Protein AF-A0A8S4SPN6-F1 (afdb_monomer_lite)

Radius of gyration: 19.09 Å; chains: 1; bounding box: 50×39×63 Å

pLDDT: mean 74.18, std 24.59, range [25.62, 95.75]

Sequence (108 aa):
MAEAEIKMAAQDGGYKMNEPTGCVQLFACTEKEKVSKYLDLAHEIAAMWNVESTVVVPIVVSVNGLLAKSFDQHLKKLSLGCWIKGRIQKAVGLETARIVRRFLTLEP

Organism: NCBI:txid348720

Foldseek 3Di:
DDDDDPDPPPPDPDDDDDDDPPDDPPCVVPDVVVQVVCVVVQVVVCVVVVHPGGGDQDFDADLQLDGDPCNVVSCVVVVHDPVVSVVSSVVSPVVSVVVVCVVVVPDD

Structure (mmCIF, N/CA/C/O backbone):
data_AF-A0A8S4SPN6-F1
#
_entry.id   AF-A0A8S4SPN6-F1
#
loop_
_atom_site.group_PDB
_atom_site.id
_atom_site.type_symbol
_atom_site.label_atom_id
_atom_site.label_alt_id
_atom_site.label_comp_id
_atom_site.label_asym_id
_atom_site.label_entity_id
_atom_site.label_seq_id
_atom_site.pdbx_PDB_ins_code
_atom_site.Cartn_x
_atom_site.Cartn_y
_atom_site.Cartn_z
_atom_site.occupancy
_atom_site.B_iso_or_equiv
_atom_site.auth_seq_id
_atom_site.auth_comp_id
_atom_site.auth_asym_id
_atom_site.auth_atom_id
_atom_site.pdbx_PDB_model_num
ATOM 1 N N . MET A 1 1 ? -11.188 23.925 33.516 1.00 32.88 1 MET A N 1
ATOM 2 C CA . MET A 1 1 ? -11.032 24.436 32.140 1.00 32.88 1 MET A CA 1
ATOM 3 C C . MET A 1 1 ? -9.574 24.290 31.747 1.00 32.88 1 MET A C 1
ATOM 5 O O . MET A 1 1 ? -8.778 25.137 32.126 1.00 32.88 1 MET A O 1
ATOM 9 N N . ALA A 1 2 ? -9.209 23.180 31.109 1.00 34.62 2 ALA A N 1
ATOM 10 C CA . ALA A 1 2 ? -7.865 22.965 30.577 1.00 34.62 2 ALA A CA 1
ATOM 11 C C . ALA A 1 2 ? -7.895 21.793 29.584 1.00 34.62 2 ALA A C 1
ATOM 13 O O . ALA A 1 2 ? -7.725 20.653 29.990 1.00 34.62 2 ALA A O 1
ATOM 14 N N . GLU A 1 3 ? -8.117 22.082 28.305 1.00 31.86 3 GLU A N 1
ATOM 15 C CA . GLU A 1 3 ? -7.733 21.211 27.183 1.00 31.86 3 GLU A CA 1
ATOM 16 C C . GLU A 1 3 ? -7.203 22.162 26.097 1.00 31.86 3 GLU A C 1
ATOM 18 O O . GLU A 1 3 ? -7.954 22.953 25.537 1.00 31.86 3 GLU A O 1
ATOM 23 N N . ALA A 1 4 ? -5.901 22.453 26.080 1.00 30.06 4 ALA A N 1
ATOM 24 C CA . ALA A 1 4 ? -4.786 21.632 25.591 1.00 30.06 4 ALA A CA 1
ATOM 25 C C . ALA A 1 4 ? -4.663 21.685 24.055 1.00 30.06 4 ALA A C 1
ATOM 27 O O . ALA A 1 4 ? -5.170 20.847 23.321 1.00 30.06 4 ALA A O 1
ATOM 28 N N . GLU A 1 5 ? -3.974 22.750 23.634 1.00 30.97 5 GLU A N 1
ATOM 29 C CA . GLU A 1 5 ? -3.175 22.958 22.423 1.00 30.97 5 GLU A CA 1
ATOM 30 C C . GLU A 1 5 ? -3.317 21.959 21.260 1.00 30.97 5 GLU A C 1
ATOM 32 O O . GLU A 1 5 ? -2.710 20.887 21.218 1.00 30.97 5 GLU A O 1
ATOM 37 N N . ILE A 1 6 ? -3.946 22.459 20.199 1.00 31.86 6 ILE A N 1
ATOM 38 C CA . ILE A 1 6 ? -3.653 22.094 18.815 1.00 31.86 6 ILE A CA 1
ATOM 39 C C . ILE A 1 6 ? -2.188 22.472 18.538 1.00 31.86 6 ILE A C 1
ATOM 41 O O . ILE A 1 6 ? -1.879 23.609 18.189 1.00 31.86 6 ILE A O 1
ATOM 45 N N . LYS A 1 7 ? -1.255 21.528 18.700 1.00 33.41 7 LYS A N 1
ATOM 46 C CA . LYS A 1 7 ? 0.105 21.668 18.162 1.00 33.41 7 LYS A CA 1
ATOM 47 C C . LYS A 1 7 ? 0.153 21.082 16.758 1.00 33.41 7 LYS A C 1
ATOM 49 O O . LYS A 1 7 ? 0.436 19.904 16.553 1.00 33.41 7 LYS A O 1
ATOM 54 N N . MET A 1 8 ? -0.092 21.956 15.782 1.00 30.11 8 MET A N 1
ATOM 55 C CA . MET A 1 8 ? 0.414 21.809 14.420 1.00 30.11 8 MET A CA 1
ATOM 56 C C . MET A 1 8 ? 1.946 21.759 14.483 1.00 30.11 8 MET A C 1
ATOM 58 O O . MET A 1 8 ? 2.620 22.784 14.451 1.00 30.11 8 MET A O 1
ATOM 62 N N . ALA A 1 9 ? 2.512 20.560 14.602 1.00 30.67 9 ALA A N 1
ATOM 63 C CA . ALA A 1 9 ? 3.932 20.343 14.368 1.00 30.67 9 ALA A CA 1
ATOM 64 C C . ALA A 1 9 ? 4.177 20.337 12.853 1.00 30.67 9 ALA A C 1
ATOM 66 O O . ALA A 1 9 ? 4.263 19.284 12.219 1.00 30.67 9 ALA A O 1
ATOM 67 N N . ALA A 1 10 ? 4.265 21.537 12.279 1.00 32.72 10 ALA A N 1
ATOM 68 C CA . ALA A 1 10 ? 5.059 21.760 11.084 1.00 32.72 10 ALA A CA 1
ATOM 69 C C . ALA A 1 10 ? 6.506 21.413 11.454 1.00 32.72 10 ALA A C 1
ATOM 71 O O . ALA A 1 10 ? 7.148 22.122 12.226 1.00 32.72 10 ALA A O 1
ATOM 72 N N . GLN A 1 11 ? 6.980 20.257 11.000 1.00 36.62 11 GLN A N 1
ATOM 73 C CA . GLN A 1 11 ? 8.378 19.879 11.133 1.00 36.62 11 GLN A CA 1
ATOM 74 C C . GLN A 1 11 ? 9.023 20.098 9.773 1.00 36.62 11 GLN A C 1
ATOM 76 O O . GLN A 1 11 ? 8.793 19.344 8.828 1.00 36.62 11 GLN A O 1
ATOM 81 N N . ASP A 1 12 ? 9.749 21.211 9.716 1.00 31.67 12 ASP A N 1
ATOM 82 C CA . ASP A 1 12 ? 10.548 21.708 8.609 1.00 31.67 12 ASP A CA 1
ATOM 83 C C . ASP A 1 12 ? 11.333 20.607 7.894 1.00 31.67 12 ASP A C 1
ATOM 85 O O . ASP A 1 12 ? 11.892 19.697 8.515 1.00 31.67 12 ASP A O 1
ATOM 89 N N . GLY A 1 13 ? 11.412 20.745 6.569 1.00 33.56 13 GLY A N 1
ATOM 90 C CA . GLY A 1 13 ? 12.210 19.937 5.647 1.00 33.56 13 GLY A CA 1
ATOM 91 C C . GLY A 1 13 ? 13.723 20.080 5.847 1.00 33.56 13 GLY A C 1
ATOM 92 O O . GLY A 1 13 ? 14.438 20.472 4.931 1.00 33.56 13 GLY A O 1
ATOM 93 N N . GLY A 1 14 ? 14.217 19.752 7.040 1.00 25.62 14 GLY A N 1
ATOM 94 C CA . GLY A 1 14 ? 15.632 19.717 7.385 1.00 25.62 14 GLY A CA 1
ATOM 95 C C . GLY A 1 14 ? 16.158 18.287 7.466 1.00 25.62 14 GLY A C 1
ATOM 96 O O . GLY A 1 14 ? 15.784 17.524 8.358 1.00 25.62 14 GLY A O 1
ATOM 97 N N . TYR A 1 15 ? 17.067 17.933 6.557 1.00 34.16 15 TYR A N 1
ATOM 98 C CA . TYR A 1 15 ? 17.880 16.719 6.630 1.00 34.16 15 TYR A CA 1
ATOM 99 C C . TYR A 1 15 ? 18.615 16.662 7.979 1.00 34.16 15 TYR A C 1
ATOM 101 O O . TYR A 1 15 ? 19.437 17.528 8.275 1.00 34.16 15 TYR A O 1
ATOM 109 N N . LYS A 1 16 ? 18.354 15.637 8.797 1.00 32.09 16 LYS A N 1
ATOM 110 C CA . LYS A 1 16 ? 19.199 15.316 9.954 1.00 32.09 16 LYS A CA 1
ATOM 111 C C . LYS A 1 16 ? 19.978 14.038 9.681 1.00 32.09 16 LYS A C 1
ATOM 113 O O . LYS A 1 16 ? 19.410 12.950 9.626 1.00 32.09 16 LYS A O 1
ATOM 118 N N . MET A 1 17 ? 21.284 14.211 9.500 1.00 27.20 17 MET A N 1
ATOM 119 C CA . MET A 1 17 ? 22.275 13.141 9.450 1.00 27.20 17 MET A CA 1
ATOM 120 C C . MET A 1 17 ? 22.445 12.570 10.859 1.00 27.20 17 MET A C 1
ATOM 122 O O . MET A 1 17 ? 22.736 13.322 11.781 1.00 27.20 17 MET A O 1
ATOM 126 N N . ASN A 1 18 ? 22.282 11.260 11.022 1.00 34.75 18 ASN A N 1
ATOM 127 C CA . ASN A 1 18 ? 22.758 10.533 12.197 1.00 34.75 18 ASN A CA 1
ATOM 128 C C . ASN A 1 18 ? 23.513 9.294 11.693 1.00 34.75 18 ASN A C 1
ATOM 130 O O . ASN A 1 18 ? 22.909 8.407 11.093 1.00 34.75 18 ASN A O 1
ATOM 134 N N . GLU A 1 19 ? 24.825 9.261 11.923 1.00 36.50 19 GLU A N 1
ATOM 135 C CA . GLU A 1 19 ? 25.738 8.132 11.673 1.00 36.50 19 GLU A CA 1
ATOM 136 C C . GLU A 1 19 ? 26.181 7.512 13.022 1.00 36.50 19 GLU A C 1
ATOM 138 O O . GLU A 1 19 ? 26.107 8.219 14.030 1.00 36.50 19 GLU A O 1
ATOM 143 N N . PRO A 1 20 ? 26.563 6.209 13.107 1.00 39.44 20 PRO A N 1
ATOM 144 C CA . PRO A 1 20 ? 27.530 5.547 12.219 1.00 39.44 20 PRO A CA 1
ATOM 145 C C . PRO A 1 20 ? 27.070 4.206 11.617 1.00 39.44 20 PRO A C 1
ATOM 147 O O . PRO A 1 20 ? 27.882 3.326 11.347 1.00 39.44 20 PRO A O 1
ATOM 150 N N . THR A 1 21 ? 25.775 4.009 11.377 1.00 35.00 21 THR A N 1
ATOM 151 C CA . THR A 1 21 ? 25.318 2.924 10.492 1.00 35.00 21 THR A CA 1
ATOM 152 C C . THR A 1 21 ? 24.817 3.565 9.212 1.00 35.00 21 THR A C 1
ATOM 154 O O . THR A 1 21 ? 23.797 4.245 9.241 1.00 35.00 21 THR A O 1
ATOM 157 N N . GLY A 1 22 ? 25.541 3.371 8.107 1.00 31.69 22 GLY A N 1
ATOM 158 C CA . GLY A 1 22 ? 25.239 3.890 6.767 1.00 31.69 22 GLY A CA 1
ATOM 159 C C . GLY A 1 22 ? 23.947 3.335 6.150 1.00 31.69 22 GLY A C 1
ATOM 160 O O . GLY A 1 22 ? 23.946 2.826 5.035 1.00 31.69 22 GLY A O 1
ATOM 161 N N . CYS A 1 23 ? 22.833 3.405 6.874 1.00 37.00 23 CYS A N 1
ATOM 162 C CA . CYS A 1 23 ? 21.489 3.200 6.366 1.00 37.00 23 CYS A CA 1
ATOM 163 C C . CYS A 1 23 ? 20.847 4.568 6.177 1.00 37.00 23 CYS A C 1
ATOM 165 O O . CYS A 1 23 ? 20.380 5.197 7.126 1.00 37.00 23 CYS A O 1
ATOM 167 N N . VAL A 1 24 ? 20.797 5.013 4.926 1.00 37.41 24 VAL A N 1
ATOM 168 C CA . VAL A 1 24 ? 20.029 6.192 4.542 1.00 37.41 24 VAL A CA 1
ATOM 169 C C . VAL A 1 24 ? 18.557 5.935 4.883 1.00 37.41 24 VAL A C 1
ATOM 171 O O . VAL A 1 24 ? 17.904 5.091 4.270 1.00 37.41 24 VAL A O 1
ATOM 174 N N . GLN A 1 25 ? 18.008 6.647 5.870 1.00 44.06 25 GLN A N 1
ATOM 175 C CA . GLN A 1 25 ? 16.577 6.612 6.186 1.00 44.06 25 GLN A CA 1
ATOM 176 C C . GLN A 1 25 ? 15.805 7.453 5.147 1.00 44.06 25 GLN A C 1
ATOM 178 O O . GLN A 1 25 ? 15.260 8.512 5.443 1.00 44.06 25 GLN A O 1
ATOM 183 N N . LEU A 1 26 ? 15.748 6.967 3.908 1.00 42.03 26 LEU A N 1
ATOM 184 C CA . LEU A 1 26 ? 14.987 7.532 2.785 1.00 42.03 26 LEU A CA 1
ATOM 185 C C . LEU A 1 26 ? 13.501 7.122 2.861 1.00 42.03 26 LEU A C 1
ATOM 187 O O . LEU A 1 26 ? 12.977 6.477 1.965 1.00 42.03 26 LEU A O 1
ATOM 191 N N . PHE A 1 27 ? 12.810 7.449 3.958 1.00 47.94 27 PHE A N 1
ATOM 192 C CA . PHE A 1 27 ? 11.350 7.238 4.081 1.00 47.94 27 PHE A CA 1
ATOM 193 C C . PHE A 1 27 ? 10.646 8.324 4.916 1.00 47.94 27 PHE A C 1
ATOM 195 O O . PHE A 1 27 ? 9.504 8.157 5.344 1.00 47.94 27 PHE A O 1
ATOM 202 N N . ALA A 1 28 ? 11.324 9.438 5.205 1.00 40.84 28 ALA A N 1
ATOM 203 C CA . ALA A 1 28 ? 10.835 10.414 6.179 1.00 40.84 28 ALA A CA 1
ATOM 204 C C . ALA A 1 28 ? 9.605 11.218 5.703 1.00 40.84 28 ALA A C 1
ATOM 206 O O . ALA A 1 28 ? 8.808 11.635 6.537 1.00 40.84 28 ALA A O 1
ATOM 207 N N . CYS A 1 29 ? 9.376 11.361 4.392 1.00 49.31 29 CYS A N 1
ATOM 208 C CA . CYS A 1 29 ? 8.194 12.066 3.868 1.00 49.31 29 CYS A CA 1
ATOM 209 C C . CYS A 1 29 ? 6.994 11.141 3.559 1.00 49.31 29 CYS A C 1
ATOM 211 O O . CYS A 1 29 ? 5.904 11.614 3.267 1.00 49.31 29 CYS A O 1
ATOM 213 N N . THR A 1 30 ? 7.144 9.814 3.616 1.00 64.44 30 THR A N 1
ATOM 214 C CA . THR A 1 30 ? 6.313 8.914 2.789 1.00 64.44 30 THR A CA 1
ATOM 215 C C . THR A 1 30 ? 5.088 8.274 3.447 1.00 64.44 30 THR A C 1
ATOM 217 O O . THR A 1 30 ? 4.268 7.726 2.720 1.00 64.44 30 THR A O 1
ATOM 220 N N . GLU A 1 31 ? 4.907 8.321 4.771 1.00 73.38 31 GLU A N 1
ATOM 221 C CA . GLU A 1 31 ? 3.750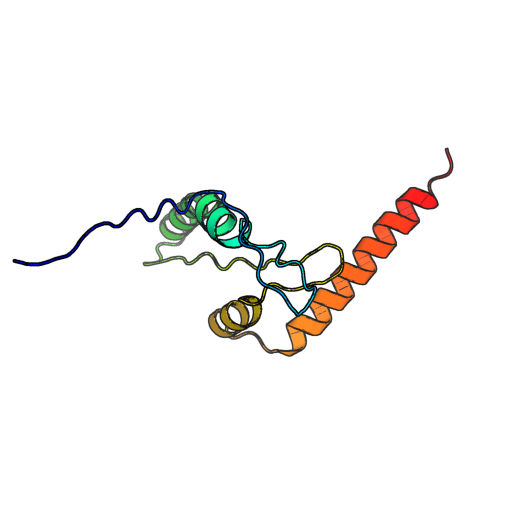 7.662 5.423 1.00 73.38 31 GLU A CA 1
ATOM 222 C C . GLU A 1 31 ? 2.643 8.626 5.835 1.00 73.38 31 GLU A C 1
ATOM 224 O O . GLU A 1 31 ? 1.488 8.424 5.465 1.00 73.38 31 GLU A O 1
ATOM 229 N N . LYS A 1 32 ? 2.984 9.704 6.548 1.00 80.50 32 LYS A N 1
ATOM 230 C CA . LYS A 1 32 ? 2.004 10.718 6.969 1.00 80.50 32 LYS A CA 1
ATOM 231 C C . LYS A 1 32 ? 1.334 11.391 5.775 1.00 80.50 32 LYS A C 1
ATOM 233 O O . LYS A 1 32 ? 0.130 11.617 5.791 1.00 80.50 32 LYS A O 1
ATOM 238 N N . GLU A 1 33 ? 2.098 11.644 4.715 1.00 82.38 33 GLU A N 1
ATOM 239 C CA . GLU A 1 33 ? 1.560 12.205 3.478 1.00 82.38 33 GLU A CA 1
ATOM 240 C C . GLU A 1 33 ? 0.584 11.237 2.794 1.00 82.38 33 GLU A C 1
ATOM 242 O O . GLU A 1 33 ? -0.444 11.664 2.277 1.00 82.38 33 GLU A O 1
ATOM 247 N N . LYS A 1 34 ? 0.855 9.923 2.832 1.00 81.00 34 LYS A N 1
ATOM 248 C CA . LYS A 1 34 ? -0.081 8.913 2.315 1.00 81.00 34 LYS A CA 1
ATOM 249 C C . LYS A 1 34 ? -1.356 8.879 3.149 1.00 81.00 34 LYS A C 1
ATOM 251 O O . LYS A 1 34 ? -2.430 8.882 2.570 1.00 81.00 34 LYS A O 1
ATOM 256 N N . VAL A 1 35 ? -1.252 8.905 4.477 1.00 86.19 35 VAL A N 1
ATOM 257 C CA . VAL A 1 35 ? -2.432 8.962 5.356 1.00 86.19 35 VAL A CA 1
ATOM 258 C C . VAL A 1 35 ? -3.277 10.199 5.059 1.00 86.19 35 VAL A C 1
ATOM 260 O O . VAL A 1 35 ? -4.479 10.063 4.872 1.00 86.19 35 VAL A O 1
ATOM 263 N N . SER A 1 36 ? -2.648 11.371 4.940 1.00 87.56 36 SER A N 1
ATOM 264 C CA . SER A 1 36 ? -3.336 12.628 4.621 1.00 87.56 36 SER A CA 1
ATOM 265 C C . S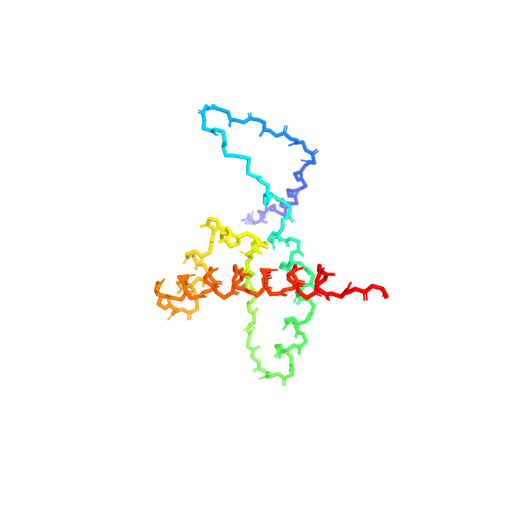ER A 1 36 ? -4.066 12.562 3.273 1.00 87.56 36 SER A C 1
ATOM 267 O O . SER A 1 36 ? -5.255 12.849 3.201 1.00 87.56 36 SER A O 1
ATOM 269 N N . LYS A 1 37 ? -3.395 12.071 2.219 1.00 89.81 37 LYS A N 1
ATOM 270 C CA . LYS A 1 37 ? -3.974 11.947 0.867 1.00 89.81 37 LYS A CA 1
ATOM 271 C C . LYS A 1 37 ? -5.207 11.046 0.789 1.00 89.81 37 LYS A C 1
ATOM 273 O O . LYS A 1 37 ? -6.014 11.224 -0.114 1.00 89.81 37 LYS A O 1
ATOM 278 N N . TYR A 1 38 ? -5.325 10.063 1.677 1.00 89.81 38 TYR A N 1
ATOM 279 C CA . TYR A 1 38 ? -6.438 9.109 1.674 1.00 89.81 38 TYR A CA 1
ATOM 280 C C . TYR A 1 38 ? -7.455 9.364 2.790 1.00 89.81 38 TYR A C 1
ATOM 282 O O . TYR A 1 38 ? -8.365 8.558 2.966 1.00 89.81 38 TYR A O 1
ATOM 290 N N . LEU A 1 39 ? -7.314 10.453 3.550 1.00 90.69 39 LEU A N 1
ATOM 291 C CA . LEU A 1 39 ? -8.209 10.752 4.663 1.00 90.69 39 LEU A CA 1
ATOM 292 C C . LEU A 1 39 ? -9.627 11.077 4.178 1.00 90.69 39 LEU A C 1
ATOM 294 O O . LEU A 1 39 ? -10.587 10.532 4.714 1.00 90.69 39 LEU A O 1
ATOM 298 N N . ASP A 1 40 ? -9.746 11.882 3.122 1.00 92.19 40 ASP A N 1
ATOM 299 C CA . ASP A 1 40 ? -11.044 12.235 2.532 1.00 92.19 40 ASP A CA 1
ATOM 300 C C . ASP A 1 40 ? -11.772 10.987 2.016 1.00 92.19 40 ASP A C 1
ATOM 302 O O . ASP A 1 40 ? -12.932 10.756 2.350 1.00 92.19 40 ASP A O 1
ATOM 306 N N . LEU A 1 41 ? -11.046 10.104 1.320 1.00 92.38 41 LEU A N 1
ATOM 307 C CA . LEU A 1 41 ? -11.577 8.816 0.869 1.00 92.38 41 LEU A CA 1
ATOM 308 C C . LEU A 1 41 ? -12.040 7.941 2.045 1.00 92.38 41 LEU A C 1
ATOM 310 O O . LEU A 1 41 ? -13.046 7.243 1.944 1.00 92.38 41 LEU A O 1
ATOM 314 N N . ALA A 1 42 ? -11.316 7.958 3.165 1.00 91.12 42 ALA A N 1
ATOM 315 C CA . ALA A 1 42 ? -11.719 7.216 4.352 1.00 91.12 42 ALA A CA 1
ATOM 316 C C . ALA A 1 42 ? -13.055 7.745 4.903 1.00 91.12 42 ALA A C 1
ATOM 318 O O . ALA A 1 42 ? -13.951 6.947 5.168 1.00 91.12 42 ALA A O 1
ATOM 319 N N . HIS A 1 43 ? -13.227 9.068 4.991 1.00 92.44 43 HIS A N 1
ATOM 320 C CA . HIS A 1 43 ? -14.489 9.680 5.418 1.00 92.44 43 HIS A CA 1
ATOM 321 C C . HIS A 1 43 ? -15.656 9.345 4.481 1.00 92.44 43 HIS A C 1
ATOM 323 O O . HIS A 1 43 ? -16.742 9.013 4.956 1.00 92.44 43 HIS A O 1
ATOM 329 N N . GLU A 1 44 ? -15.437 9.371 3.166 1.00 94.06 44 GLU A N 1
ATOM 330 C CA . GLU A 1 44 ? -16.456 8.978 2.186 1.00 94.06 44 GLU A CA 1
ATOM 331 C C . GLU A 1 44 ? -16.872 7.513 2.360 1.00 94.06 44 GLU A C 1
ATOM 333 O O . GLU A 1 44 ? -18.063 7.199 2.382 1.00 94.06 44 GLU A O 1
ATOM 338 N N . ILE A 1 45 ? -15.908 6.606 2.544 1.00 94.19 45 ILE A N 1
ATOM 339 C CA . ILE A 1 45 ? -16.185 5.188 2.807 1.00 94.19 45 ILE A CA 1
ATOM 340 C C . ILE A 1 45 ? -16.933 5.019 4.134 1.00 94.19 45 ILE A C 1
ATOM 342 O O . ILE A 1 45 ? -17.885 4.242 4.186 1.00 94.19 45 ILE A O 1
ATOM 346 N N . ALA A 1 46 ? -16.553 5.753 5.183 1.00 94.62 46 ALA A N 1
ATOM 347 C CA . ALA A 1 46 ? -17.231 5.700 6.476 1.00 94.62 46 ALA A CA 1
ATOM 348 C C . ALA A 1 46 ? -18.714 6.070 6.348 1.00 94.62 46 ALA A C 1
ATOM 350 O O . ALA A 1 46 ? -19.580 5.352 6.851 1.00 94.62 46 ALA A O 1
ATOM 351 N N . ALA A 1 47 ? -18.997 7.146 5.607 1.00 93.56 47 ALA A N 1
ATOM 352 C CA . ALA A 1 47 ? -20.351 7.607 5.332 1.00 93.56 47 ALA A CA 1
ATOM 353 C C . ALA A 1 47 ? -21.140 6.606 4.473 1.00 93.56 47 ALA A C 1
ATOM 355 O O . ALA A 1 47 ? -22.277 6.280 4.804 1.00 93.56 47 ALA A O 1
ATOM 356 N N . MET A 1 48 ? -20.536 6.073 3.404 1.00 95.75 48 MET A N 1
ATOM 357 C CA . MET A 1 48 ? -21.188 5.097 2.521 1.00 95.75 48 MET A CA 1
ATOM 358 C C . MET A 1 48 ? -21.543 3.789 3.237 1.00 95.75 48 MET A C 1
ATOM 360 O O . MET A 1 48 ? -22.582 3.198 2.959 1.00 95.75 48 MET A O 1
ATOM 364 N N . TRP A 1 49 ? -20.680 3.327 4.142 1.00 94.69 49 TRP A N 1
ATOM 365 C CA . TRP A 1 49 ? -20.844 2.052 4.845 1.00 94.69 49 TRP A CA 1
ATOM 366 C C . TRP A 1 49 ? -21.510 2.205 6.220 1.00 94.69 49 TRP A C 1
ATOM 368 O O . TRP A 1 49 ? -21.707 1.204 6.907 1.00 94.69 49 TRP A O 1
ATOM 378 N N . ASN A 1 50 ? -21.872 3.433 6.612 1.00 93.44 50 ASN A N 1
ATOM 379 C CA . ASN A 1 50 ? -22.459 3.781 7.908 1.00 93.44 50 ASN A CA 1
ATOM 380 C C . ASN A 1 50 ? -21.677 3.192 9.102 1.00 93.44 50 ASN A C 1
ATOM 382 O O . ASN A 1 50 ? -22.254 2.606 10.019 1.00 93.44 50 ASN A O 1
ATOM 386 N N . VAL A 1 51 ? -20.347 3.314 9.064 1.00 92.94 51 VAL A N 1
ATOM 387 C CA . VAL A 1 51 ? -19.447 2.867 10.139 1.00 92.94 51 VAL A CA 1
ATOM 388 C C . VAL A 1 51 ? -18.929 4.062 10.934 1.00 92.94 51 VAL A C 1
ATOM 390 O O . VAL A 1 51 ? -18.630 5.110 10.368 1.00 92.94 51 VAL A O 1
ATOM 393 N N . GLU A 1 52 ? -18.789 3.900 12.252 1.00 87.62 52 GLU A N 1
ATOM 394 C CA . GLU A 1 52 ? -18.414 4.996 13.162 1.00 87.62 52 GLU A CA 1
ATOM 395 C C . GLU A 1 52 ? -17.016 5.564 12.891 1.00 87.62 52 GLU A C 1
ATOM 397 O O . GLU A 1 52 ? -16.765 6.747 13.111 1.00 87.62 52 GLU A O 1
ATOM 402 N N . SER A 1 53 ? -16.081 4.729 12.429 1.00 86.56 53 SER A N 1
ATOM 403 C CA . SER A 1 53 ? -14.742 5.187 12.075 1.00 86.56 53 SER A CA 1
ATOM 404 C C . SER A 1 53 ? -14.065 4.284 11.051 1.00 86.56 53 SER A C 1
ATOM 406 O O . SER A 1 53 ? -14.221 3.062 11.042 1.00 86.56 53 SER A O 1
ATOM 408 N N . THR A 1 54 ? -13.255 4.907 10.204 1.00 89.00 54 THR A N 1
ATOM 409 C CA . THR A 1 54 ? -12.373 4.250 9.237 1.00 89.00 54 THR A CA 1
ATOM 410 C C . THR A 1 54 ? -10.943 4.676 9.498 1.00 89.00 54 THR A C 1
ATOM 412 O O . THR A 1 54 ? -10.686 5.843 9.795 1.00 89.00 54 THR A O 1
ATOM 415 N N . VAL A 1 55 ? -9.989 3.758 9.344 1.00 89.75 55 VAL A N 1
ATOM 416 C CA . VAL A 1 55 ? -8.580 4.060 9.597 1.00 89.75 55 VAL A CA 1
ATOM 417 C C . VAL A 1 55 ? -7.717 3.702 8.399 1.00 89.75 55 VAL A C 1
ATOM 419 O O . VAL A 1 55 ? -7.696 2.557 7.955 1.00 89.75 55 VAL A O 1
ATOM 422 N N . VAL A 1 56 ? -6.944 4.675 7.917 1.00 89.38 56 VAL A N 1
ATOM 423 C CA . VAL A 1 56 ? -5.959 4.463 6.854 1.00 89.38 56 VAL A CA 1
ATOM 424 C C . VAL A 1 56 ? -4.699 3.829 7.443 1.00 89.38 56 VAL A C 1
ATOM 426 O O . VAL A 1 56 ? -4.088 4.366 8.369 1.00 89.38 56 VAL A O 1
ATOM 429 N N . VAL A 1 57 ? -4.291 2.685 6.893 1.00 90.25 57 VAL A N 1
ATOM 430 C CA . VAL A 1 57 ? -3.071 1.969 7.291 1.00 90.25 57 VAL A CA 1
ATOM 431 C C . VAL A 1 57 ? -2.104 1.937 6.102 1.00 90.25 57 VAL A C 1
ATOM 433 O O . VAL A 1 57 ? -2.313 1.155 5.174 1.00 90.25 57 VAL A O 1
ATOM 436 N N . PRO A 1 58 ? -1.058 2.786 6.075 1.00 87.81 58 PRO A N 1
ATOM 437 C CA . PRO A 1 58 ? -0.167 2.867 4.926 1.00 87.81 58 PRO A CA 1
ATOM 438 C C . PRO A 1 58 ? 0.806 1.680 4.904 1.00 87.81 58 PRO A C 1
ATOM 440 O O . PRO A 1 58 ? 1.608 1.478 5.812 1.00 87.81 58 PRO A O 1
ATOM 443 N N . ILE A 1 59 ? 0.769 0.897 3.831 1.00 87.75 59 ILE A N 1
ATOM 444 C CA . ILE A 1 59 ? 1.725 -0.184 3.574 1.00 87.75 59 ILE A CA 1
ATOM 445 C C . ILE A 1 59 ? 2.760 0.339 2.576 1.00 87.75 59 ILE A C 1
ATOM 447 O O . ILE A 1 59 ? 2.500 0.399 1.376 1.00 87.75 59 ILE A O 1
ATOM 451 N N . VAL A 1 60 ? 3.928 0.753 3.075 1.00 85.31 60 VAL A N 1
ATOM 452 C CA . VAL A 1 60 ? 4.999 1.333 2.248 1.00 85.31 60 VAL A CA 1
ATOM 453 C C . VAL A 1 60 ? 6.107 0.313 1.994 1.00 85.31 60 VAL A C 1
ATOM 455 O O . VAL A 1 60 ? 6.702 -0.232 2.927 1.00 85.31 60 VAL A O 1
ATOM 458 N N . VAL A 1 61 ? 6.387 0.077 0.709 1.00 87.81 61 VAL A N 1
ATOM 459 C CA . VAL A 1 61 ? 7.406 -0.860 0.217 1.00 87.81 61 VAL A CA 1
ATOM 460 C C . VAL A 1 61 ? 8.204 -0.185 -0.896 1.00 87.81 61 VAL A C 1
ATOM 462 O O . VAL A 1 61 ? 7.614 0.427 -1.786 1.00 87.81 61 VAL A O 1
ATOM 465 N N . SER A 1 62 ? 9.534 -0.277 -0.862 1.00 85.44 62 SER A N 1
ATOM 466 C CA . SER A 1 62 ? 10.372 0.206 -1.966 1.00 85.44 62 SER A CA 1
ATOM 467 C C . SER A 1 62 ? 10.432 -0.792 -3.116 1.00 85.44 62 SER A C 1
ATOM 469 O O . SER A 1 62 ? 10.223 -1.986 -2.926 1.00 85.44 62 SER A O 1
ATOM 471 N N . VAL A 1 63 ? 10.833 -0.320 -4.296 1.00 84.44 63 VAL A N 1
ATOM 472 C CA . VAL A 1 63 ? 11.058 -1.155 -5.491 1.00 84.44 63 VAL A CA 1
ATOM 473 C C . VAL A 1 63 ? 12.077 -2.284 -5.279 1.00 84.44 63 VAL A C 1
ATOM 475 O O . VAL A 1 63 ? 11.997 -3.313 -5.948 1.00 84.44 63 VAL A O 1
ATOM 478 N N . ASN A 1 64 ? 12.982 -2.125 -4.308 1.00 83.44 64 ASN A N 1
ATOM 479 C CA . ASN A 1 64 ? 13.987 -3.125 -3.933 1.00 83.44 64 ASN A CA 1
ATOM 480 C C . ASN A 1 64 ? 13.473 -4.106 -2.860 1.00 83.44 64 ASN A C 1
ATOM 482 O O . ASN A 1 64 ? 14.227 -4.952 -2.389 1.00 83.44 64 ASN A O 1
ATOM 486 N N . GLY A 1 65 ? 12.216 -3.976 -2.424 1.00 84.50 65 GLY A N 1
ATOM 487 C CA . GLY A 1 65 ? 11.630 -4.798 -1.366 1.00 84.50 65 GLY A CA 1
ATOM 488 C C . GLY A 1 65 ? 12.015 -4.368 0.056 1.00 84.50 65 GLY A C 1
ATOM 489 O O . GLY A 1 65 ? 11.839 -5.145 0.996 1.00 84.50 65 GLY A O 1
ATOM 490 N N . LEU A 1 66 ? 12.528 -3.148 0.253 1.00 87.62 66 LEU A N 1
ATOM 491 C CA . LEU A 1 66 ? 12.723 -2.606 1.602 1.00 87.62 66 LEU A CA 1
ATOM 492 C C . LEU A 1 66 ? 11.368 -2.198 2.183 1.00 87.62 66 LEU A C 1
ATOM 494 O O . LEU A 1 66 ? 10.578 -1.518 1.526 1.00 87.62 66 LEU A O 1
ATOM 498 N N . LEU A 1 67 ? 11.115 -2.615 3.421 1.00 87.19 67 LEU A N 1
ATOM 499 C CA . LEU A 1 67 ? 9.889 -2.315 4.157 1.00 87.19 67 LEU A CA 1
ATOM 500 C C . LEU A 1 67 ? 10.133 -1.175 5.149 1.00 87.19 67 LEU A C 1
ATOM 502 O O . LEU A 1 67 ? 11.214 -1.072 5.734 1.00 87.19 67 LEU A O 1
ATOM 506 N N . ALA A 1 68 ? 9.113 -0.347 5.375 1.00 85.19 68 ALA A N 1
ATOM 507 C CA . ALA A 1 68 ? 9.153 0.675 6.416 1.00 85.19 68 ALA A CA 1
ATOM 508 C C . ALA A 1 68 ? 9.274 0.054 7.823 1.00 85.19 68 ALA A C 1
ATOM 510 O O . ALA A 1 68 ? 8.767 -1.035 8.091 1.00 85.19 68 ALA A O 1
ATOM 511 N N . LYS A 1 69 ? 9.912 0.765 8.761 1.00 84.38 69 LYS A N 1
ATOM 512 C CA . LYS A 1 69 ? 10.078 0.298 10.156 1.00 84.38 69 LYS A CA 1
ATOM 513 C C . LYS A 1 69 ? 8.735 0.133 10.889 1.00 84.38 69 LYS A C 1
ATOM 515 O O . LYS A 1 69 ? 8.585 -0.748 11.728 1.00 84.38 69 LYS A O 1
ATOM 520 N N . SER A 1 70 ? 7.758 0.965 10.548 1.00 84.19 70 SER A N 1
ATOM 521 C CA . SER A 1 70 ? 6.368 0.963 11.032 1.00 84.19 70 SER A CA 1
ATOM 522 C C . SER A 1 70 ? 5.522 -0.181 10.459 1.00 84.19 70 SER A C 1
ATOM 524 O O . SER A 1 70 ? 4.441 -0.463 10.975 1.00 84.19 70 SER A O 1
ATOM 526 N N . PHE A 1 71 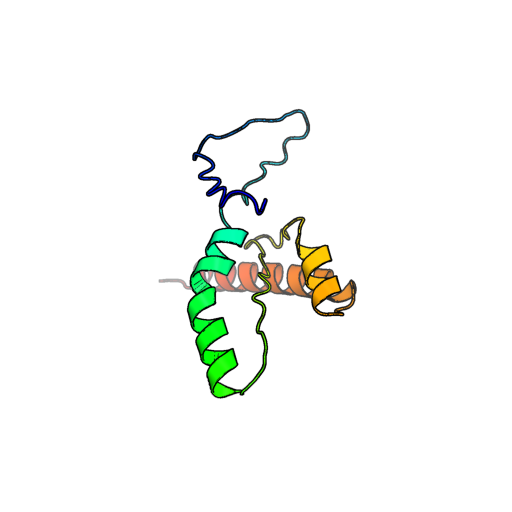? 6.016 -0.900 9.447 1.00 86.56 71 PHE A N 1
ATOM 527 C CA . PHE A 1 71 ? 5.280 -1.967 8.770 1.00 86.56 71 PHE A CA 1
ATOM 528 C C . PHE A 1 71 ? 4.799 -3.068 9.728 1.00 86.56 71 PHE A C 1
ATOM 530 O O . PHE A 1 71 ? 3.676 -3.549 9.612 1.00 86.56 71 PHE A O 1
ATOM 537 N N . ASP A 1 72 ? 5.614 -3.438 10.721 1.00 87.12 72 ASP A N 1
ATOM 538 C CA . ASP A 1 72 ? 5.217 -4.388 11.770 1.00 87.12 72 ASP A CA 1
ATOM 539 C C . ASP A 1 72 ? 4.008 -3.927 12.577 1.00 87.12 72 ASP A C 1
ATOM 541 O O . ASP A 1 72 ? 3.129 -4.722 12.906 1.00 87.12 72 ASP A O 1
ATOM 545 N N . GLN A 1 73 ? 3.974 -2.639 12.916 1.00 89.12 73 GLN A N 1
ATOM 546 C CA . GLN A 1 73 ? 2.890 -2.054 13.698 1.00 89.12 73 GLN A CA 1
ATOM 547 C C . GLN A 1 73 ? 1.598 -2.060 12.877 1.00 89.12 73 GLN A C 1
ATOM 549 O O . GLN A 1 73 ? 0.536 -2.404 13.393 1.00 89.12 73 GLN A O 1
ATOM 554 N N . HIS A 1 74 ? 1.704 -1.769 11.579 1.00 89.44 74 HIS A N 1
ATOM 555 C CA . HIS A 1 74 ? 0.587 -1.823 10.641 1.00 89.44 74 HIS A CA 1
ATOM 556 C C . HIS A 1 74 ? 0.057 -3.248 10.440 1.00 89.44 74 HIS A C 1
ATOM 558 O O . HIS A 1 74 ? -1.155 -3.447 10.471 1.00 89.44 74 HIS A O 1
ATOM 564 N N . LEU A 1 75 ? 0.930 -4.258 10.330 1.00 90.62 75 LEU A N 1
ATOM 565 C CA . LEU A 1 75 ? 0.487 -5.655 10.272 1.00 90.62 75 LEU A CA 1
ATOM 566 C C . LEU A 1 75 ? -0.233 -6.090 11.549 1.00 90.62 75 LEU A C 1
ATOM 568 O O . LEU A 1 75 ? -1.279 -6.728 11.464 1.00 90.62 75 LEU A O 1
ATOM 572 N N . LYS A 1 76 ? 0.289 -5.719 12.725 1.00 90.88 76 LYS A N 1
ATOM 573 C CA . LYS A 1 76 ? -0.371 -6.013 14.007 1.00 90.88 76 LYS A CA 1
ATOM 574 C C . LYS A 1 76 ? -1.756 -5.377 14.084 1.00 90.88 76 LYS A C 1
ATOM 576 O O . LYS A 1 76 ? -2.697 -6.038 14.511 1.00 90.88 76 LYS A O 1
ATOM 581 N N . LYS A 1 77 ? -1.887 -4.128 13.626 1.00 90.00 77 LYS A 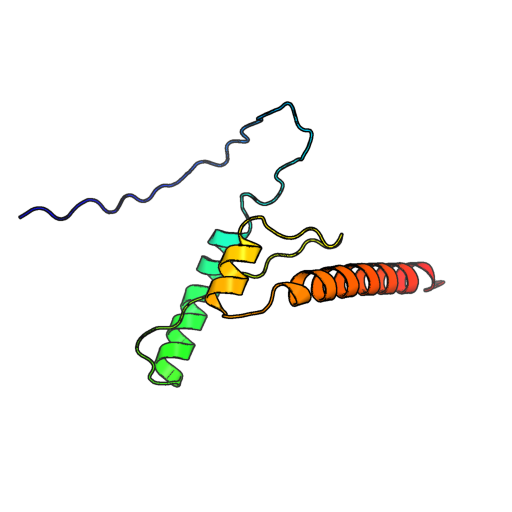N 1
ATOM 582 C CA . LYS A 1 77 ? -3.165 -3.404 13.572 1.00 90.00 77 LYS A CA 1
ATOM 583 C C . LYS A 1 77 ? -4.193 -4.081 12.664 1.00 90.00 77 LYS A C 1
ATOM 585 O O . LYS A 1 77 ? -5.377 -4.036 12.960 1.00 90.00 77 LYS A O 1
ATOM 590 N N . LEU A 1 78 ? -3.736 -4.718 11.589 1.00 90.12 78 LEU A N 1
ATOM 591 C CA . LEU A 1 78 ? -4.572 -5.490 10.667 1.00 90.12 78 LEU A CA 1
ATOM 592 C C . LEU A 1 78 ? -4.731 -6.964 11.084 1.00 90.12 78 LEU A C 1
ATOM 594 O O . LEU A 1 78 ? -5.303 -7.749 10.333 1.00 90.12 78 LEU A O 1
ATOM 598 N N . SER A 1 79 ? -4.192 -7.362 12.244 1.00 91.44 79 SER A N 1
ATOM 599 C CA . SER A 1 79 ? -4.160 -8.754 12.719 1.00 91.44 79 SER A CA 1
ATOM 600 C C . SER A 1 79 ? -3.555 -9.738 11.702 1.00 91.44 79 SER A C 1
ATOM 602 O O . SER A 1 79 ? -3.941 -10.903 11.620 1.00 91.44 79 SER A O 1
ATOM 604 N N . LEU A 1 80 ? -2.577 -9.269 10.923 1.00 89.75 80 LEU A N 1
ATOM 605 C CA . LEU A 1 80 ? -1.901 -10.030 9.877 1.00 89.75 80 LEU A CA 1
ATOM 606 C C . LEU A 1 80 ? -0.630 -10.715 10.401 1.00 89.75 80 LEU A C 1
ATOM 608 O O . LEU A 1 80 ? 0.149 -10.146 11.167 1.00 89.75 80 LEU A O 1
ATOM 612 N N . GLY A 1 81 ? -0.394 -11.950 9.949 1.00 89.06 81 GLY A N 1
ATOM 613 C CA . GLY A 1 81 ? 0.765 -12.750 10.350 1.00 89.06 81 GLY A CA 1
ATOM 614 C C . GLY A 1 81 ? 2.099 -12.248 9.779 1.00 89.06 81 GLY A C 1
ATOM 615 O O . GLY A 1 81 ? 2.171 -11.695 8.682 1.00 89.06 81 GLY A O 1
ATOM 616 N N . CYS A 1 82 ? 3.197 -12.512 10.493 1.00 82.69 82 CYS A N 1
ATOM 617 C CA . CYS A 1 82 ? 4.544 -12.059 10.114 1.00 82.69 82 CYS A CA 1
ATOM 618 C C . CYS A 1 82 ? 5.055 -12.635 8.776 1.00 82.69 82 CYS A C 1
ATOM 620 O O . CYS A 1 82 ? 5.892 -12.015 8.118 1.00 82.69 82 CYS A O 1
ATOM 622 N N . TRP A 1 83 ? 4.522 -13.780 8.332 1.00 88.44 83 TRP A N 1
ATOM 623 C CA . TRP A 1 83 ? 4.877 -14.448 7.071 1.00 88.44 83 TRP A CA 1
ATOM 624 C C . TRP A 1 83 ? 4.564 -13.610 5.821 1.00 88.44 83 TRP A C 1
ATOM 626 O O . TRP A 1 83 ? 5.173 -13.809 4.767 1.00 88.44 83 TRP A O 1
ATOM 636 N N . ILE A 1 84 ? 3.645 -12.648 5.934 1.00 91.00 84 ILE A N 1
ATOM 637 C CA . ILE A 1 84 ? 3.223 -11.775 4.833 1.00 91.00 84 ILE A CA 1
ATOM 638 C C . ILE A 1 84 ? 4.370 -10.885 4.354 1.00 91.00 84 ILE A C 1
ATOM 640 O O . ILE A 1 84 ? 4.519 -10.679 3.150 1.00 91.00 84 ILE A O 1
ATOM 644 N N . LYS A 1 85 ? 5.239 -10.438 5.268 1.00 88.94 85 LYS A N 1
ATOM 645 C CA . LYS A 1 85 ? 6.431 -9.646 4.930 1.00 88.94 85 LYS A CA 1
ATOM 646 C C . LYS A 1 85 ? 7.272 -10.316 3.856 1.00 88.94 85 LYS A C 1
ATOM 648 O O . LYS A 1 85 ? 7.534 -9.724 2.815 1.00 88.94 85 LYS A O 1
ATOM 653 N N . GLY A 1 86 ? 7.637 -11.576 4.092 1.00 90.62 86 GLY A N 1
ATOM 654 C CA . GLY A 1 86 ? 8.479 -12.332 3.174 1.00 90.62 86 GLY A CA 1
ATOM 655 C C . GLY A 1 86 ? 7.821 -12.521 1.808 1.00 90.62 86 GLY A C 1
ATOM 656 O O . GLY A 1 86 ? 8.509 -12.487 0.791 1.00 90.62 86 GLY A O 1
ATOM 657 N N . ARG A 1 87 ? 6.489 -12.667 1.758 1.00 93.12 87 ARG A N 1
ATOM 658 C CA . ARG A 1 87 ? 5.758 -12.753 0.485 1.00 93.12 87 ARG A CA 1
ATOM 659 C C . ARG A 1 87 ? 5.764 -11.433 -0.274 1.00 93.12 87 ARG A C 1
ATOM 661 O O . ARG A 1 87 ? 6.045 -11.446 -1.466 1.00 93.12 87 ARG A O 1
ATOM 668 N N . ILE A 1 88 ? 5.512 -10.317 0.407 1.00 92.38 88 ILE A N 1
ATOM 669 C CA . ILE A 1 88 ? 5.526 -8.982 -0.205 1.00 92.38 88 ILE A CA 1
ATOM 670 C C . ILE A 1 88 ? 6.913 -8.669 -0.765 1.00 92.38 88 ILE A C 1
ATOM 672 O O . ILE A 1 88 ? 7.027 -8.279 -1.922 1.00 92.38 88 ILE A O 1
ATOM 676 N N . GLN A 1 89 ? 7.972 -8.905 0.012 1.00 92.44 89 GLN A N 1
ATOM 677 C CA . GLN A 1 89 ? 9.342 -8.640 -0.436 1.00 92.44 89 GLN A CA 1
ATOM 678 C C . GLN A 1 89 ? 9.716 -9.475 -1.664 1.00 92.44 89 GLN A C 1
ATOM 680 O O . GLN A 1 89 ? 10.258 -8.941 -2.630 1.00 92.44 89 GLN A O 1
ATOM 685 N N . LYS A 1 90 ? 9.373 -10.771 -1.658 1.00 93.69 90 LYS A N 1
ATOM 686 C CA . LYS A 1 90 ? 9.589 -11.655 -2.812 1.00 93.69 90 LYS A CA 1
ATOM 687 C C . LYS A 1 90 ? 8.805 -11.189 -4.036 1.00 93.69 90 LYS A C 1
ATOM 689 O O . LYS A 1 90 ? 9.376 -11.126 -5.119 1.00 93.69 90 LYS A O 1
ATOM 694 N N . ALA A 1 91 ? 7.527 -10.854 -3.868 1.00 94.75 91 ALA A N 1
ATOM 695 C CA . ALA A 1 91 ? 6.674 -10.403 -4.962 1.00 94.75 91 ALA A CA 1
ATOM 696 C C . ALA A 1 91 ? 7.209 -9.116 -5.601 1.00 94.75 91 ALA A C 1
ATOM 698 O O . ALA A 1 91 ? 7.354 -9.057 -6.817 1.00 94.75 91 ALA A O 1
ATOM 699 N N . VAL A 1 92 ? 7.575 -8.122 -4.787 1.00 94.19 92 VAL A N 1
ATOM 700 C CA . VAL A 1 92 ? 8.114 -6.851 -5.286 1.00 94.19 92 VAL A CA 1
ATOM 701 C C . VAL A 1 92 ? 9.432 -7.062 -6.023 1.00 94.19 92 VAL A C 1
ATOM 703 O O . VAL A 1 92 ? 9.576 -6.580 -7.139 1.00 94.19 92 VAL A O 1
ATOM 706 N N . GLY A 1 93 ? 10.366 -7.836 -5.463 1.00 93.19 93 GLY A N 1
ATOM 707 C CA . GLY A 1 93 ? 11.630 -8.127 -6.144 1.00 93.19 93 GLY A CA 1
ATOM 708 C C . GLY A 1 93 ? 11.433 -8.846 -7.484 1.00 93.19 93 GLY A C 1
ATOM 709 O O . GLY A 1 93 ? 12.044 -8.470 -8.486 1.00 93.19 93 GLY A O 1
ATOM 710 N N . LEU A 1 94 ? 10.550 -9.850 -7.524 1.00 94.94 94 LEU A N 1
ATOM 711 C CA . LEU A 1 94 ? 10.241 -10.593 -8.747 1.00 94.94 94 LEU A CA 1
ATOM 712 C C . LEU A 1 94 ? 9.578 -9.710 -9.807 1.00 94.94 94 LEU A C 1
ATOM 714 O O . LEU A 1 94 ? 9.975 -9.780 -10.971 1.00 94.94 94 LEU A O 1
ATOM 718 N N . GLU A 1 95 ? 8.616 -8.872 -9.419 1.00 94.06 95 GLU A N 1
ATOM 719 C CA . GLU A 1 95 ? 7.923 -7.989 -10.357 1.00 94.06 95 GLU A CA 1
ATOM 720 C C . GLU A 1 95 ? 8.803 -6.849 -10.853 1.00 94.06 95 GLU A C 1
ATOM 722 O O . GLU A 1 95 ? 8.838 -6.604 -12.057 1.00 94.06 95 GLU A O 1
ATOM 727 N N . THR A 1 96 ? 9.592 -6.215 -9.983 1.00 93.69 96 THR A N 1
ATOM 728 C CA . THR A 1 96 ? 10.575 -5.212 -10.410 1.00 93.69 96 THR A CA 1
ATOM 729 C C . THR A 1 96 ? 11.542 -5.825 -11.425 1.00 93.69 96 THR A C 1
ATOM 731 O O . THR A 1 96 ? 11.741 -5.270 -12.505 1.00 93.69 96 THR A O 1
ATOM 734 N N . ALA A 1 97 ? 12.077 -7.022 -11.153 1.00 92.75 97 ALA A N 1
ATOM 735 C CA . ALA A 1 97 ? 12.952 -7.718 -12.095 1.00 92.75 97 ALA A CA 1
ATOM 736 C C . ALA A 1 97 ? 12.232 -8.098 -13.401 1.00 92.75 97 ALA A C 1
ATOM 738 O O . ALA A 1 97 ? 12.837 -8.057 -14.472 1.00 92.75 97 ALA A O 1
ATOM 739 N N . ARG A 1 98 ? 10.944 -8.460 -13.344 1.00 93.75 98 ARG A N 1
ATOM 740 C CA . ARG A 1 98 ? 10.137 -8.766 -14.533 1.00 93.75 98 ARG A CA 1
ATOM 741 C C . ARG A 1 98 ? 9.914 -7.528 -15.396 1.00 93.75 98 ARG A C 1
ATOM 743 O O . ARG A 1 98 ? 10.054 -7.627 -16.612 1.00 93.75 98 ARG A O 1
ATOM 750 N N . ILE A 1 99 ? 9.605 -6.385 -14.786 1.00 93.81 99 ILE A N 1
ATOM 751 C CA . ILE A 1 99 ? 9.450 -5.099 -15.476 1.00 93.81 99 ILE A CA 1
ATOM 752 C C . ILE A 1 99 ? 10.763 -4.713 -16.157 1.00 93.81 99 ILE A C 1
ATOM 754 O O . ILE A 1 99 ? 10.755 -4.414 -17.348 1.00 93.81 99 ILE A O 1
ATOM 758 N N . VAL A 1 100 ? 11.887 -4.795 -15.438 1.00 92.81 100 VAL A N 1
ATOM 759 C CA . VAL A 1 100 ? 13.215 -4.485 -15.990 1.00 92.81 100 VAL A CA 1
ATOM 760 C C . VAL A 1 100 ? 13.563 -5.423 -17.145 1.00 92.81 100 VAL A C 1
ATOM 762 O O . VAL A 1 100 ? 13.957 -4.949 -18.204 1.00 92.81 100 VAL A O 1
ATOM 765 N N . ARG A 1 101 ? 13.357 -6.739 -16.998 1.00 94.56 101 ARG A N 1
ATOM 766 C CA . ARG A 1 101 ? 13.572 -7.693 -18.099 1.00 94.56 101 ARG A CA 1
ATOM 767 C C . ARG A 1 101 ? 12.714 -7.354 -19.307 1.00 94.56 101 ARG A C 1
ATOM 769 O O . ARG A 1 101 ? 13.240 -7.284 -20.402 1.00 94.56 101 ARG A O 1
ATOM 776 N N . ARG A 1 102 ? 11.418 -7.092 -19.119 1.00 94.06 102 ARG A N 1
ATOM 777 C CA . ARG A 1 102 ? 10.535 -6.709 -20.227 1.00 94.06 102 ARG A CA 1
ATOM 778 C C . ARG A 1 102 ? 11.045 -5.455 -20.929 1.00 94.06 102 ARG A C 1
ATOM 780 O O . ARG A 1 102 ? 11.060 -5.434 -22.145 1.00 94.06 102 ARG A O 1
ATOM 787 N N . PHE A 1 103 ? 11.468 -4.445 -20.175 1.00 94.38 103 PHE A N 1
ATOM 788 C CA . PHE A 1 103 ? 12.010 -3.215 -20.741 1.00 94.38 103 PHE A CA 1
ATOM 789 C C . PHE A 1 103 ? 13.295 -3.454 -21.546 1.00 94.38 103 PHE A C 1
ATOM 791 O O . PHE A 1 103 ? 13.428 -2.914 -22.633 1.00 94.38 103 PHE A O 1
ATOM 798 N N . LEU A 1 104 ? 14.209 -4.289 -21.045 1.00 93.38 104 LEU A N 1
ATOM 799 C CA . LEU A 1 104 ? 15.483 -4.585 -21.712 1.00 93.38 104 LEU A CA 1
ATOM 800 C C . LEU A 1 104 ? 15.358 -5.588 -22.870 1.00 93.38 104 LEU A C 1
ATOM 802 O O . LEU A 1 104 ? 16.202 -5.596 -23.756 1.00 93.38 104 LEU A O 1
ATOM 806 N N . THR A 1 105 ? 14.349 -6.461 -22.845 1.00 91.81 105 THR A N 1
ATOM 807 C CA . THR A 1 105 ? 14.068 -7.454 -23.899 1.00 91.81 105 THR A CA 1
ATOM 808 C C . THR A 1 105 ? 13.144 -6.906 -24.988 1.00 91.81 105 THR A C 1
ATOM 810 O O . THR A 1 105 ? 12.983 -7.543 -26.023 1.00 91.81 105 THR A O 1
ATOM 813 N N . LEU A 1 106 ?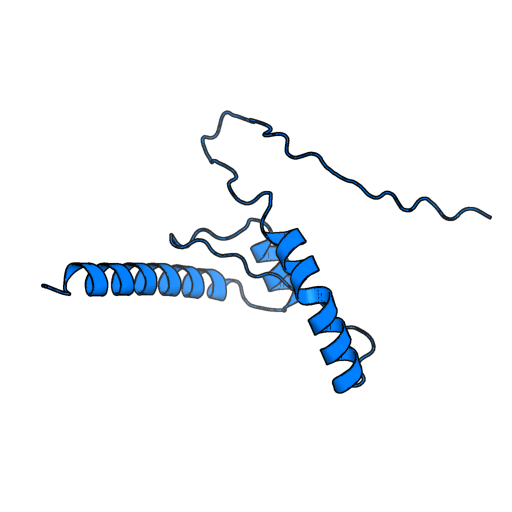 12.532 -5.736 -24.782 1.00 75.00 106 LEU A N 1
ATOM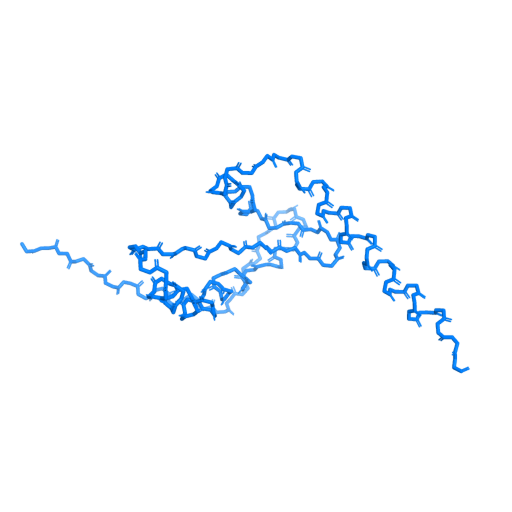 814 C CA . LEU A 1 106 ? 11.963 -4.967 -25.884 1.00 75.00 106 LEU A CA 1
ATOM 815 C C . LEU A 1 106 ? 13.136 -4.465 -26.742 1.00 75.00 106 LEU A C 1
ATOM 817 O O . LEU A 1 106 ? 13.681 -3.395 -26.480 1.00 75.00 106 LEU A O 1
ATOM 821 N N . GLU A 1 107 ? 13.562 -5.267 -27.722 1.00 61.44 107 GLU A N 1
ATOM 822 C CA . GLU A 1 107 ? 14.339 -4.735 -28.845 1.00 61.44 107 GLU A CA 1
ATOM 823 C C . GLU A 1 107 ? 13.487 -3.688 -29.593 1.00 61.44 107 GLU A C 1
ATOM 825 O O . GLU A 1 107 ? 12.260 -3.842 -29.651 1.00 61.44 107 GLU A O 1
ATOM 830 N N . PRO A 1 108 ? 14.105 -2.609 -30.110 1.00 60.56 108 PRO A N 1
ATOM 831 C CA . PRO A 1 108 ? 13.443 -1.646 -30.989 1.00 60.56 108 PRO A CA 1
ATOM 832 C C . PRO A 1 108 ? 12.997 -2.252 -32.326 1.00 60.56 108 PRO A C 1
ATOM 834 O O . PRO A 1 108 ? 13.646 -3.210 -32.803 1.00 60.56 108 PRO A O 1
#

Secondary structure (DSSP, 8-state):
-------------------SS----TTTTTTHHHHHHTHHHHHHHHHHHT-S--------B-TT-PBPTTHHHHHHHTT--THHHHHHHHHHHHHHHHHHHHHHH---